Protein AF-G9II75-F1 (afdb_monomer_lite)

InterPro domains:
  IPR000884 Thrombospondin type-1 (TSP1) repeat [PS50092] (1-46)
  IPR036383 Thrombospondin type-1 repeat superfamily [SSF82895] (1-45)

Structure (mmCIF, N/CA/C/O backbone):
data_AF-G9II75-F1
#
_entry.id   AF-G9II75-F1
#
loop_
_atom_site.group_PDB
_atom_site.id
_atom_site.type_symbol
_atom_site.label_atom_id
_atom_site.label_alt_id
_atom_site.label_comp_id
_atom_site.label_asym_id
_atom_site.label_entity_id
_atom_site.label_seq_id
_atom_site.pdbx_PDB_ins_code
_atom_site.Cartn_x
_atom_site.Cartn_y
_atom_site.Cartn_z
_atom_site.occupancy
_atom_site.B_iso_or_equiv
_atom_site.auth_seq_id
_atom_site.auth_comp_id
_atom_site.auth_asym_id
_atom_site.auth_atom_id
_atom_site.pdbx_PDB_model_num
ATOM 1 N N . CYS A 1 1 ? 12.048 -2.530 -10.658 1.00 89.12 1 CYS A N 1
ATOM 2 C CA . CYS A 1 1 ? 12.633 -1.498 -11.519 1.00 89.12 1 CYS A CA 1
ATOM 3 C C . CYS A 1 1 ? 11.522 -0.964 -12.398 1.00 89.12 1 CYS A C 1
ATOM 5 O O . CYS A 1 1 ? 10.624 -1.746 -12.710 1.00 89.12 1 CYS A O 1
ATOM 7 N N . GLY A 1 2 ? 11.555 0.322 -12.733 1.00 93.00 2 GLY A N 1
ATOM 8 C CA . GLY A 1 2 ? 10.469 0.996 -13.444 1.00 93.00 2 GLY A CA 1
ATOM 9 C C . GLY A 1 2 ? 9.152 1.050 -12.664 1.00 93.00 2 GLY A C 1
ATOM 10 O O . GLY A 1 2 ? 9.107 0.768 -11.461 1.00 93.00 2 GLY A O 1
ATOM 11 N N . GLU A 1 3 ? 8.086 1.396 -13.386 1.00 95.31 3 GLU A N 1
ATOM 12 C CA . GLU A 1 3 ? 6.733 1.555 -12.855 1.00 95.31 3 GLU A CA 1
ATOM 13 C C . GLU A 1 3 ? 6.108 0.207 -12.462 1.00 95.31 3 GLU A C 1
ATOM 15 O O . GLU A 1 3 ? 6.180 -0.790 -13.187 1.00 95.31 3 GLU A O 1
ATOM 20 N N . GLY A 1 4 ? 5.467 0.179 -11.299 1.00 94.81 4 GLY A N 1
ATOM 21 C CA . GLY A 1 4 ? 4.749 -0.972 -10.777 1.00 94.81 4 GLY A CA 1
ATOM 22 C C . GLY A 1 4 ? 3.706 -0.577 -9.736 1.00 94.81 4 GLY A C 1
ATOM 23 O O . GLY A 1 4 ? 3.436 0.598 -9.494 1.00 94.81 4 GLY A O 1
ATOM 24 N N . VAL A 1 5 ? 3.115 -1.585 -9.097 1.00 96.56 5 VAL A N 1
ATOM 25 C CA . VAL A 1 5 ? 2.150 -1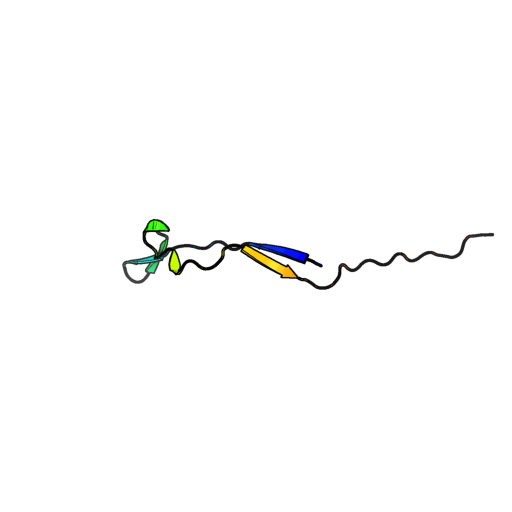.414 -8.004 1.00 96.56 5 VAL A CA 1
ATOM 26 C C . VAL A 1 5 ? 2.664 -2.161 -6.783 1.00 96.56 5 VAL A C 1
ATOM 28 O O . VAL A 1 5 ? 3.082 -3.318 -6.889 1.00 96.56 5 VAL A O 1
ATOM 31 N N . ARG A 1 6 ? 2.617 -1.521 -5.613 1.00 95.25 6 ARG A N 1
ATOM 32 C CA . ARG A 1 6 ? 2.832 -2.195 -4.328 1.00 95.25 6 ARG A CA 1
ATOM 33 C C . ARG A 1 6 ? 1.525 -2.278 -3.556 1.00 95.25 6 ARG A C 1
ATOM 35 O O . ARG A 1 6 ? 0.715 -1.355 -3.583 1.00 95.25 6 ARG A O 1
ATOM 42 N N . VAL A 1 7 ? 1.357 -3.393 -2.854 1.00 96.94 7 VAL A N 1
ATOM 43 C CA . VAL A 1 7 ? 0.136 -3.734 -2.123 1.00 96.94 7 VAL A CA 1
ATOM 44 C C . VAL A 1 7 ? 0.473 -3.951 -0.651 1.00 96.94 7 VAL A C 1
ATOM 46 O O . VAL A 1 7 ? 1.514 -4.529 -0.325 1.00 96.94 7 VAL A O 1
ATOM 49 N N . ARG A 1 8 ? -0.409 -3.512 0.247 1.00 96.31 8 ARG A N 1
ATOM 50 C CA . ARG A 1 8 ? -0.342 -3.781 1.688 1.00 96.31 8 ARG A CA 1
ATOM 51 C C . ARG A 1 8 ? -1.680 -4.277 2.221 1.00 96.31 8 ARG A C 1
ATOM 53 O O . ARG A 1 8 ? -2.740 -3.873 1.757 1.00 96.31 8 ARG A O 1
ATOM 60 N N . ASN A 1 9 ? -1.614 -5.098 3.266 1.00 95.06 9 ASN A N 1
ATOM 61 C CA . ASN A 1 9 ? -2.796 -5.498 4.020 1.00 95.06 9 ASN A CA 1
ATOM 62 C C . ASN A 1 9 ? -3.167 -4.408 5.028 1.00 95.06 9 ASN A C 1
ATOM 64 O O . ASN A 1 9 ? -2.335 -3.998 5.840 1.00 95.06 9 ASN A O 1
ATOM 68 N N . VAL A 1 10 ? -4.424 -3.976 4.990 1.00 95.75 10 VAL A N 1
ATOM 69 C CA . VAL A 1 10 ? -5.011 -3.034 5.946 1.00 95.75 10 VAL A CA 1
ATOM 70 C C . VAL A 1 10 ? -5.958 -3.820 6.847 1.00 95.75 10 VAL A C 1
ATOM 72 O O . VAL A 1 10 ? -6.803 -4.567 6.365 1.00 95.75 10 VAL A O 1
ATOM 75 N N . LEU A 1 11 ? -5.771 -3.711 8.162 1.00 95.00 11 LEU A N 1
ATOM 76 C CA . LEU A 1 11 ? -6.515 -4.486 9.155 1.00 95.00 11 LEU A CA 1
ATOM 77 C C . LEU A 1 11 ? -7.105 -3.547 10.209 1.00 95.00 11 LEU A C 1
ATOM 79 O O . LEU A 1 11 ? -6.413 -2.659 10.711 1.00 95.00 11 LEU A O 1
ATOM 83 N N . CYS A 1 12 ? -8.372 -3.771 10.557 1.00 96.62 12 CYS A N 1
ATOM 84 C CA . CYS A 1 12 ? -9.041 -3.093 11.663 1.00 96.62 12 CYS A CA 1
ATOM 85 C C . CYS A 1 12 ? -8.736 -3.826 12.976 1.00 96.62 12 CYS A C 1
ATOM 87 O O . CYS A 1 12 ? -8.823 -5.054 13.037 1.00 96.62 12 CYS A O 1
ATOM 89 N N . TYR A 1 13 ? -8.391 -3.085 14.030 1.00 96.00 13 TYR A N 1
ATOM 90 C CA . TYR A 1 13 ? -8.097 -3.645 15.351 1.00 96.00 13 TYR A CA 1
ATOM 91 C C . TYR A 1 13 ? -8.914 -2.952 16.439 1.00 96.00 13 TYR A C 1
ATOM 93 O O . TYR A 1 13 ? -9.078 -1.733 16.426 1.00 96.00 13 TYR A O 1
ATOM 101 N N . ALA A 1 14 ? -9.343 -3.728 17.430 1.00 95.19 14 ALA A N 1
ATOM 102 C CA . ALA A 1 14 ? -9.891 -3.233 18.685 1.00 95.19 14 ALA A CA 1
ATOM 103 C C . ALA A 1 14 ? -8.904 -3.490 19.832 1.00 95.19 14 ALA A C 1
ATOM 105 O O . ALA A 1 14 ? -8.168 -4.477 19.821 1.00 95.19 14 ALA A O 1
ATOM 106 N N . ILE A 1 15 ? -8.903 -2.619 20.845 1.00 93.62 15 ILE A N 1
ATOM 107 C CA . ILE A 1 15 ? -8.153 -2.862 22.081 1.00 93.62 15 ILE A CA 1
ATOM 108 C C . ILE A 1 15 ? -9.069 -3.597 23.058 1.00 93.62 15 ILE A C 1
ATOM 110 O O . ILE A 1 15 ? -10.035 -3.026 23.562 1.00 93.62 15 ILE A O 1
ATOM 114 N N . ALA A 1 16 ? -8.747 -4.854 23.347 1.00 91.44 16 ALA A N 1
ATOM 115 C CA . ALA A 1 16 ? -9.458 -5.680 24.316 1.00 91.44 16 ALA A CA 1
ATOM 116 C C . ALA A 1 16 ? -8.462 -6.252 25.332 1.00 91.44 16 ALA A C 1
ATOM 118 O O . ALA A 1 16 ? -7.442 -6.841 24.963 1.00 91.44 16 ALA A O 1
ATOM 119 N N . GLY A 1 17 ? -8.725 -6.034 26.625 1.00 87.31 17 GLY A N 1
ATOM 120 C CA . GLY A 1 17 ? -7.875 -6.551 27.706 1.00 87.31 17 GLY A CA 1
ATOM 121 C C . GLY A 1 17 ? -6.418 -6.069 27.656 1.00 87.31 17 GLY A C 1
ATOM 122 O O . GLY A 1 17 ? -5.528 -6.794 28.081 1.00 87.31 17 GLY A O 1
ATOM 123 N N . GLY A 1 18 ? -6.162 -4.880 27.095 1.00 93.50 18 GLY A N 1
ATOM 124 C CA . GLY A 1 18 ? -4.808 -4.331 26.930 1.00 93.50 18 GLY A CA 1
ATOM 125 C C . GLY A 1 18 ? -4.037 -4.861 25.715 1.00 93.50 18 GLY A C 1
ATOM 126 O O . GLY A 1 18 ? -2.849 -4.584 25.589 1.00 93.50 18 GLY A O 1
ATOM 127 N N . SER A 1 19 ? -4.694 -5.596 24.814 1.00 93.50 19 SER A N 1
ATOM 128 C CA . SER A 1 19 ? -4.093 -6.145 23.593 1.00 93.50 19 SER A CA 1
ATOM 129 C C . SER A 1 19 ? -4.845 -5.696 22.339 1.00 93.50 19 SER A C 1
ATOM 131 O O . SER A 1 19 ? -6.051 -5.454 22.396 1.00 93.50 19 SER A O 1
ATOM 133 N N . PHE A 1 20 ? -4.143 -5.602 21.208 1.00 94.56 20 PHE A N 1
ATOM 134 C CA . PHE A 1 20 ? -4.762 -5.383 19.901 1.00 94.56 20 PHE A CA 1
ATOM 135 C C . PHE A 1 20 ? -5.323 -6.704 19.370 1.00 94.56 20 PHE A C 1
ATOM 137 O O . PHE A 1 20 ? -4.588 -7.682 19.247 1.00 94.56 20 PHE A O 1
ATOM 144 N N . GLN A 1 21 ? -6.612 -6.724 19.045 1.00 95.31 21 GLN A N 1
ATOM 145 C CA . GLN A 1 21 ? -7.314 -7.876 18.480 1.00 95.31 21 GLN A CA 1
ATOM 146 C C . GLN A 1 21 ? -7.881 -7.497 17.108 1.00 95.31 21 GLN A C 1
ATOM 148 O O . GLN A 1 21 ? -8.538 -6.457 17.014 1.00 95.31 21 GLN A O 1
ATOM 153 N N . PRO A 1 22 ? -7.612 -8.270 16.040 1.00 94.62 22 PRO A N 1
ATOM 154 C CA . PRO A 1 22 ? -8.161 -7.984 14.721 1.00 94.62 22 PRO A CA 1
ATOM 155 C C . PRO A 1 22 ? -9.679 -8.171 14.741 1.00 94.62 22 PRO A C 1
ATOM 157 O O . PRO A 1 22 ? -10.192 -9.111 15.350 1.00 94.62 22 PRO A O 1
ATOM 160 N N . VAL A 1 23 ? -10.394 -7.273 14.075 1.00 96.19 23 VAL A N 1
ATOM 161 C CA . VAL A 1 23 ? -11.859 -7.282 13.991 1.00 96.19 23 VAL A CA 1
ATOM 162 C C . VAL A 1 23 ? -12.313 -7.016 12.556 1.00 96.19 23 VAL A C 1
ATOM 164 O O . VAL A 1 23 ? -11.500 -6.702 11.686 1.00 96.19 23 VAL A O 1
ATOM 167 N N . GLU A 1 24 ? -13.614 -7.152 12.289 1.00 95.69 24 GLU A N 1
ATOM 168 C CA . GLU A 1 24 ? -14.163 -6.846 10.967 1.00 95.69 24 GLU A CA 1
ATOM 169 C C . GLU A 1 24 ? -13.930 -5.379 10.579 1.00 95.69 24 GLU A C 1
ATOM 171 O O . GLU A 1 24 ? -14.111 -4.469 11.389 1.00 95.69 24 GLU A O 1
ATOM 176 N N . GLY A 1 25 ? -13.581 -5.142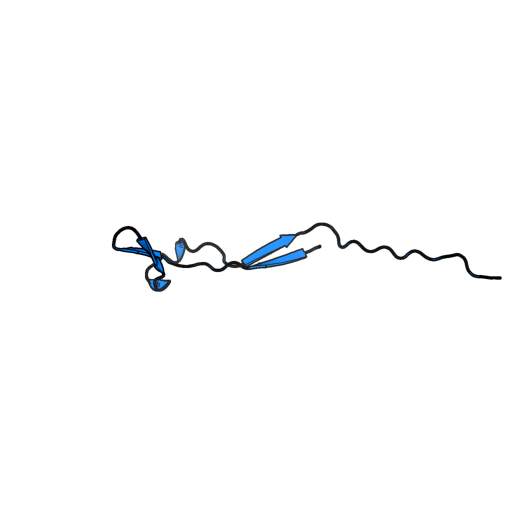 9.310 1.00 93.88 25 GLY A N 1
ATOM 177 C CA . GLY A 1 25 ? -13.340 -3.794 8.782 1.00 93.88 25 GLY A CA 1
ATOM 178 C C . GLY A 1 25 ? -14.549 -2.861 8.892 1.00 93.88 25 GLY A C 1
ATOM 179 O O . GLY A 1 25 ? -14.375 -1.659 9.055 1.00 93.88 25 GLY A O 1
ATOM 180 N N . SER A 1 26 ? -15.765 -3.418 8.909 1.00 94.94 26 SE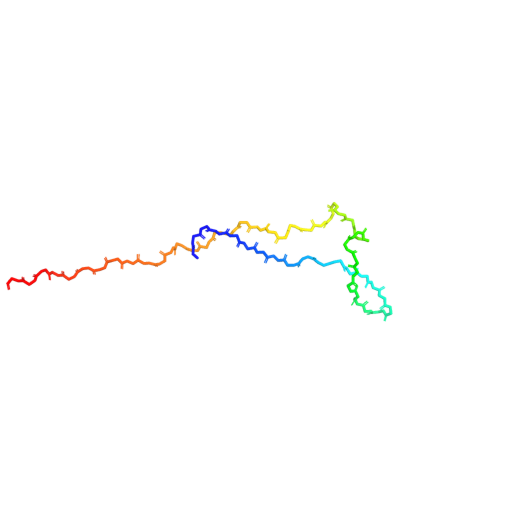R A N 1
ATOM 181 C CA . SER A 1 26 ? -17.033 -2.698 9.112 1.00 94.94 26 SER A CA 1
ATOM 182 C C . SER A 1 26 ? -17.119 -1.956 10.454 1.00 94.94 26 SER A C 1
ATOM 184 O O . SER A 1 26 ? -17.926 -1.038 10.593 1.00 94.94 26 SER A O 1
ATOM 186 N N . LEU A 1 27 ? -16.294 -2.339 11.436 1.00 95.94 27 LEU A N 1
ATOM 187 C CA . LEU A 1 27 ? -16.215 -1.697 12.749 1.00 95.94 27 LEU A CA 1
ATOM 188 C C . LEU A 1 27 ? -15.256 -0.495 12.772 1.00 95.94 27 LEU A C 1
ATOM 190 O O . LEU A 1 27 ? -15.286 0.289 13.722 1.00 95.94 27 LEU A O 1
ATOM 194 N N . CYS A 1 28 ? -14.422 -0.330 11.742 1.00 96.19 28 CYS A N 1
ATOM 195 C CA . CYS A 1 28 ? -13.596 0.855 11.532 1.00 96.19 28 CYS A CA 1
ATOM 196 C C . CYS A 1 28 ? -14.328 1.873 10.643 1.00 96.19 28 CYS A C 1
ATOM 198 O O . CYS A 1 28 ? -15.196 1.526 9.848 1.00 96.19 28 CYS A O 1
ATOM 200 N N . ASN A 1 29 ? -13.971 3.156 10.757 1.00 96.25 29 ASN A N 1
ATOM 201 C CA . ASN A 1 29 ? -14.508 4.178 9.859 1.00 96.25 29 ASN A CA 1
ATOM 202 C C . ASN A 1 29 ? -13.894 4.008 8.453 1.00 96.25 29 ASN A C 1
ATOM 204 O O . ASN A 1 29 ? -12.691 4.250 8.316 1.00 96.25 29 ASN A O 1
ATOM 208 N N . PRO A 1 30 ? -14.681 3.679 7.410 1.00 93.75 30 PRO A N 1
ATOM 209 C CA . PRO A 1 30 ? -14.152 3.472 6.060 1.00 93.75 30 PRO A CA 1
ATOM 210 C C . PRO A 1 30 ? -13.534 4.745 5.465 1.00 93.75 30 PRO A C 1
ATOM 212 O O . PRO A 1 30 ? -12.639 4.665 4.634 1.00 93.75 30 PRO A O 1
ATOM 215 N N . ALA A 1 31 ? -13.939 5.938 5.921 1.00 96.19 31 ALA A N 1
ATOM 216 C CA . ALA A 1 31 ? -13.341 7.199 5.475 1.00 96.19 31 ALA A CA 1
ATOM 217 C C . ALA A 1 31 ? -11.904 7.414 5.992 1.00 96.19 31 ALA A C 1
ATOM 219 O O . ALA A 1 31 ? -11.217 8.319 5.524 1.00 96.19 31 ALA A O 1
ATOM 220 N N . LEU A 1 32 ? -11.464 6.621 6.974 1.00 95.81 32 LEU A N 1
ATOM 221 C CA . LEU A 1 32 ? -10.104 6.646 7.516 1.00 95.81 32 LEU A CA 1
ATOM 222 C C . LEU A 1 32 ? -9.266 5.455 7.036 1.00 95.81 32 LEU A C 1
ATOM 224 O O . LEU A 1 32 ? -8.116 5.323 7.456 1.00 95.81 32 LEU A O 1
ATOM 228 N N . GLU A 1 33 ? -9.827 4.579 6.199 1.00 95.19 33 GLU A N 1
ATOM 229 C CA . GLU A 1 33 ? -9.110 3.425 5.678 1.00 95.19 33 GLU A CA 1
ATOM 230 C C . GLU A 1 33 ? -7.983 3.892 4.741 1.00 95.19 33 GLU A C 1
ATOM 232 O O . GLU A 1 33 ? -8.238 4.581 3.749 1.00 95.19 33 GLU A O 1
ATOM 237 N N . PRO A 1 34 ? -6.715 3.576 5.052 1.00 95.31 34 PRO A N 1
ATOM 238 C CA . PRO A 1 34 ? -5.604 3.978 4.210 1.00 95.31 34 PRO A CA 1
ATOM 239 C C . PRO A 1 34 ? -5.580 3.142 2.915 1.00 95.31 34 PRO A C 1
ATOM 241 O O . PRO A 1 34 ? -6.013 1.992 2.924 1.00 95.31 34 PRO A O 1
ATOM 244 N N . PRO A 1 35 ? -5.021 3.657 1.804 1.00 96.19 35 PRO A N 1
ATOM 245 C CA . PRO A 1 35 ? -4.997 2.927 0.538 1.00 96.19 35 PRO A CA 1
ATOM 246 C C . PRO A 1 35 ? -4.223 1.613 0.681 1.00 96.19 35 PRO A C 1
ATOM 248 O O . PRO A 1 35 ? -3.120 1.600 1.240 1.00 96.19 35 PRO A O 1
ATOM 251 N N . SER A 1 36 ? -4.795 0.515 0.191 1.00 96.75 36 SER A N 1
ATOM 252 C CA . SER A 1 36 ? -4.154 -0.805 0.156 1.00 96.75 36 SER A CA 1
ATOM 253 C C . SER A 1 36 ? -3.155 -0.940 -0.992 1.00 96.75 36 SER A C 1
ATOM 255 O O . SER A 1 36 ? -2.269 -1.786 -0.921 1.00 96.75 36 SER A O 1
ATOM 257 N N . GLU A 1 3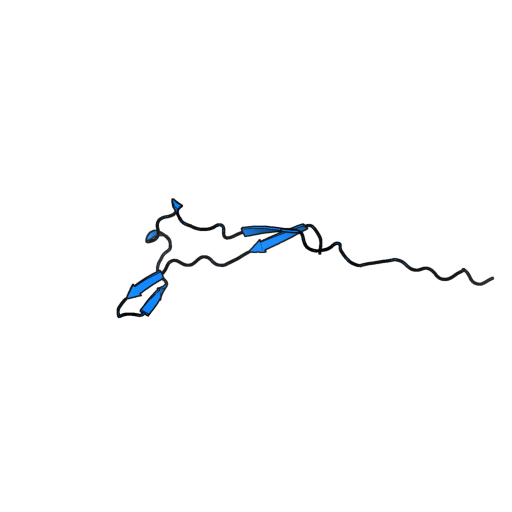7 ? -3.260 -0.092 -2.013 1.00 97.12 37 GLU A N 1
ATOM 258 C CA . GLU A 1 37 ? -2.425 -0.115 -3.210 1.00 97.12 37 GLU A CA 1
ATOM 259 C C . GLU A 1 37 ? -1.859 1.275 -3.497 1.00 97.12 37 GLU A C 1
ATOM 261 O O . GLU A 1 37 ? -2.537 2.289 -3.318 1.00 97.12 37 GLU A O 1
ATOM 266 N N . GLU A 1 38 ? -0.613 1.323 -3.956 1.00 96.56 38 GLU A N 1
ATOM 267 C CA . GLU A 1 38 ? -0.004 2.546 -4.474 1.00 96.56 38 GLU A CA 1
ATOM 268 C C . GLU A 1 38 ? 0.919 2.235 -5.656 1.00 96.56 38 GLU A C 1
ATOM 270 O O . GLU A 1 38 ? 1.553 1.176 -5.712 1.00 96.56 38 GLU A O 1
ATOM 275 N N . ILE A 1 39 ? 1.014 3.182 -6.593 1.00 96.06 39 ILE A N 1
ATOM 276 C CA . ILE A 1 39 ? 1.988 3.117 -7.685 1.00 96.06 39 ILE A CA 1
ATOM 277 C C . ILE A 1 39 ? 3.385 3.277 -7.077 1.00 96.06 39 ILE A C 1
ATOM 279 O O . ILE A 1 39 ? 3.627 4.149 -6.235 1.00 96.06 39 ILE A O 1
ATOM 283 N N . CYS A 1 40 ? 4.313 2.417 -7.477 1.00 93.38 40 CYS A N 1
ATOM 284 C CA . CYS A 1 40 ? 5.725 2.559 -7.164 1.00 93.38 40 CYS A CA 1
ATOM 285 C C . CYS A 1 40 ? 6.518 2.767 -8.448 1.00 93.38 40 CYS A C 1
ATOM 287 O O . CYS A 1 40 ? 6.318 2.064 -9.429 1.00 93.38 40 CYS A O 1
ATOM 289 N N . ASP A 1 41 ? 7.435 3.725 -8.413 1.00 94.06 41 ASP A N 1
ATOM 290 C CA . ASP A 1 41 ? 8.438 3.904 -9.452 1.00 94.06 41 ASP A CA 1
ATOM 291 C C . ASP A 1 41 ? 9.794 3.583 -8.826 1.00 94.06 41 ASP A C 1
ATOM 293 O O . ASP A 1 41 ? 10.219 4.209 -7.848 1.00 94.06 41 ASP A O 1
ATOM 297 N N . LEU A 1 42 ? 10.390 2.495 -9.296 1.00 91.81 42 LEU A N 1
ATOM 298 C CA . LEU A 1 42 ? 11.702 2.035 -8.867 1.00 91.81 42 LEU A CA 1
ATOM 299 C C . LEU A 1 42 ? 12.735 2.465 -9.902 1.00 91.81 42 LEU A C 1
ATOM 301 O O . LEU A 1 42 ? 12.392 2.743 -11.043 1.00 91.81 42 LEU A O 1
ATOM 305 N N . GLU A 1 43 ? 14.013 2.421 -9.525 1.00 92.44 43 GLU A N 1
ATOM 306 C CA . GLU A 1 43 ? 15.112 2.713 -10.450 1.00 92.44 43 GLU A CA 1
ATOM 307 C C . GLU A 1 43 ? 14.933 1.997 -11.798 1.00 92.44 43 GLU A C 1
ATOM 309 O O . GLU A 1 43 ? 14.328 0.914 -11.861 1.00 92.44 43 GLU A O 1
ATOM 314 N N . GLU A 1 44 ? 15.438 2.616 -12.867 1.00 89.19 44 GLU A N 1
ATOM 315 C CA . GLU A 1 44 ? 15.381 2.069 -14.217 1.00 89.19 44 GLU A CA 1
ATOM 316 C C . GLU A 1 44 ? 15.807 0.601 -14.239 1.00 89.19 44 GLU A C 1
ATOM 318 O O . GLU A 1 44 ? 16.672 0.143 -13.484 1.00 89.19 44 GLU A O 1
ATOM 323 N N . CYS A 1 45 ? 15.164 -0.177 -15.105 1.00 88.50 45 CYS A N 1
ATOM 324 C CA . CYS A 1 45 ? 15.540 -1.569 -15.250 1.00 88.50 45 CYS A CA 1
ATOM 325 C C . CYS A 1 45 ? 16.951 -1.661 -15.816 1.00 88.50 45 CYS A C 1
A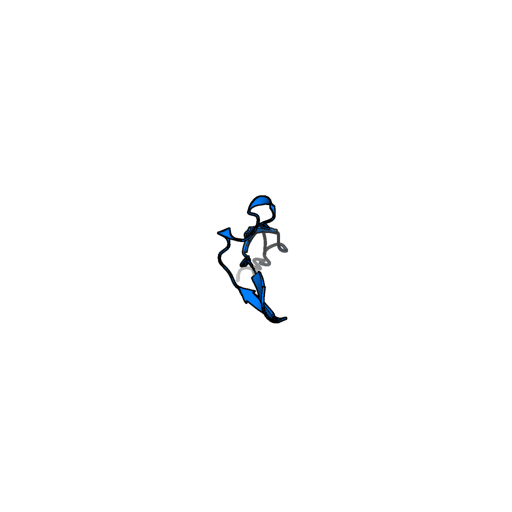TOM 327 O O . CYS A 1 45 ? 17.193 -1.325 -16.971 1.00 88.50 45 CYS A O 1
ATOM 329 N N . GLY A 1 46 ? 17.872 -2.147 -14.986 1.00 85.62 46 GLY A N 1
ATOM 330 C CA . GLY A 1 46 ? 19.218 -2.474 -15.420 1.00 85.62 46 GLY A CA 1
ATOM 331 C C . GLY A 1 46 ? 19.183 -3.527 -16.527 1.00 85.62 46 GLY A C 1
ATOM 332 O O . GLY A 1 46 ? 18.504 -4.548 -16.418 1.00 85.62 46 GLY A O 1
ATOM 333 N N . GLY A 1 47 ? 19.928 -3.272 -17.597 1.00 88.06 47 GLY A N 1
ATOM 334 C CA . GLY A 1 47 ? 20.089 -4.189 -18.716 1.00 88.06 47 GLY A CA 1
ATOM 335 C C . GLY A 1 47 ? 20.752 -3.477 -19.884 1.00 88.06 47 GLY A C 1
ATOM 336 O O . GLY A 1 47 ? 20.176 -2.558 -20.456 1.00 88.06 47 GLY A O 1
ATOM 337 N N . VAL A 1 48 ? 21.962 -3.899 -20.242 1.00 89.44 48 VAL A N 1
ATOM 338 C CA . VAL A 1 48 ? 22.672 -3.395 -21.423 1.00 89.44 48 VAL A CA 1
ATOM 339 C C . VAL A 1 48 ? 23.024 -4.561 -22.335 1.00 89.44 48 VAL A C 1
ATOM 341 O O . VAL A 1 48 ? 23.433 -5.625 -21.869 1.00 89.44 48 VAL A O 1
ATOM 344 N N . TYR A 1 49 ? 22.836 -4.368 -23.640 1.00 90.00 49 TYR A N 1
ATOM 345 C CA . TYR A 1 49 ? 23.353 -5.283 -24.648 1.00 90.00 49 TYR A CA 1
ATOM 346 C C . TYR A 1 49 ? 24.772 -4.855 -25.000 1.00 90.00 49 TYR A C 1
ATOM 348 O O . TYR A 1 49 ? 24.977 -3.770 -25.534 1.00 90.00 49 TYR A O 1
ATOM 356 N N . GLU A 1 50 ? 25.731 -5.733 -24.739 1.00 91.81 50 GLU A N 1
ATOM 357 C CA . GLU A 1 50 ? 27.116 -5.570 -25.166 1.00 91.81 50 GLU A CA 1
ATOM 358 C C . GLU A 1 50 ? 27.390 -6.575 -26.287 1.00 91.81 50 GLU A C 1
ATOM 360 O O . GLU A 1 50 ? 27.104 -7.767 -26.147 1.00 91.81 50 GLU A O 1
ATOM 365 N N . ALA A 1 51 ? 27.927 -6.102 -27.409 1.00 91.62 51 ALA A N 1
ATOM 366 C CA . ALA A 1 51 ? 28.293 -6.950 -28.537 1.00 91.62 51 ALA A CA 1
ATOM 367 C C . ALA A 1 51 ? 29.806 -6.914 -28.755 1.00 91.62 51 ALA A C 1
ATOM 369 O O . ALA A 1 51 ? 30.423 -5.850 -28.791 1.00 91.62 51 ALA A O 1
ATOM 370 N N . THR A 1 52 ? 30.409 -8.086 -28.943 1.00 92.81 52 THR A N 1
ATOM 371 C CA . THR A 1 52 ? 31.802 -8.191 -29.387 1.00 92.81 52 THR A CA 1
ATOM 372 C C . THR A 1 52 ? 31.905 -7.935 -30.895 1.00 92.81 52 THR A C 1
ATOM 374 O O . THR A 1 52 ? 30.934 -8.179 -31.617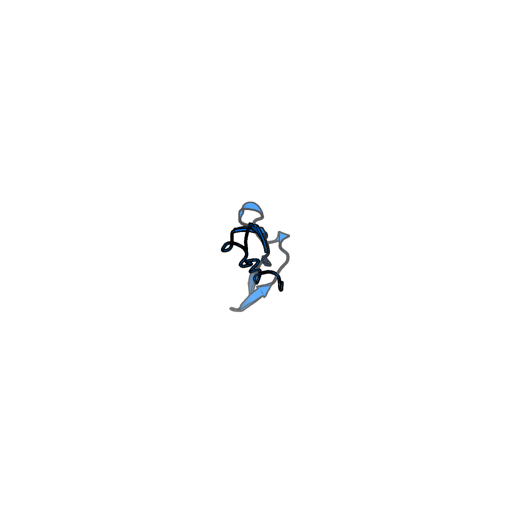 1.00 92.81 52 THR A O 1
ATOM 377 N N . PRO A 1 53 ? 33.072 -7.501 -31.413 1.00 93.94 53 PRO A N 1
ATOM 378 C CA . PRO A 1 53 ? 33.301 -7.433 -32.854 1.00 93.94 53 PRO A CA 1
ATOM 379 C C . PRO A 1 53 ? 33.066 -8.786 -33.539 1.00 93.94 53 PRO A C 1
ATOM 381 O O . PRO A 1 53 ? 33.315 -9.841 -32.953 1.00 93.94 53 PRO A O 1
ATOM 384 N N . TRP A 1 54 ? 32.624 -8.750 -34.796 1.00 91.06 54 TRP A N 1
ATOM 385 C CA . TRP A 1 54 ? 32.518 -9.943 -35.637 1.00 91.06 54 TRP A CA 1
ATOM 386 C C . TRP A 1 54 ? 33.904 -10.544 -35.909 1.00 91.06 54 TRP A C 1
ATOM 388 O O . TRP A 1 54 ? 34.864 -9.809 -36.142 1.00 91.06 54 TRP A O 1
ATOM 398 N N . SER A 1 55 ? 34.008 -11.875 -35.921 1.00 88.31 55 SER A N 1
ATOM 399 C CA . SER A 1 55 ? 35.208 -12.570 -36.402 1.00 88.31 55 SER A CA 1
ATOM 400 C C . SER A 1 55 ? 35.291 -12.486 -37.930 1.00 88.31 55 SER A C 1
ATOM 402 O O . SER A 1 55 ? 34.310 -12.818 -38.599 1.00 88.31 55 SER A O 1
ATOM 404 N N . ALA A 1 56 ? 36.442 -12.058 -38.456 1.00 68.81 56 ALA A N 1
ATOM 405 C CA . ALA A 1 56 ? 36.789 -12.154 -39.877 1.00 68.81 56 ALA A CA 1
ATOM 406 C C . ALA A 1 56 ? 37.320 -13.550 -40.231 1.00 68.81 56 ALA A C 1
ATOM 408 O O . ALA A 1 56 ? 37.960 -14.168 -39.347 1.00 68.81 56 ALA A O 1
#

Foldseek 3Di:
DAKDKDFADFFDWDQDPNDTDTDDPVVPDPVPGDDRMDMDGDPDDDDDDDDDDDDD

Organism: Mesocentrotus franciscanus (NCBI:txid1328066)

Secondary structure (DSSP, 8-state):
-EEEEEE----EEEEETTEEEEE-GGGS-GGGPPPSEEEEEESP-------PPPP-

Radius of gyration: 23.34 Å; chains: 1; bounding box: 54×20×68 Å

Sequence (56 aa):
CGEGVRVRNVLCYAIAGGSFQPVEGSLCNPALEPPSEEICDLEECGGVYEATPWSA

pLDDT: mean 93.28, std 4.33, range [68.81, 97.12]